Protein AF-A0A1I2PND2-F1 (afdb_monomer_lite)

Secondary structure (DSSP, 8-state):
-HHHHHHHHGGG-HHHHHHHHHTHHHHHHHTTHHHHHHHHHH-

Radius of gyration: 8.82 Å; chains: 1; bounding box: 20×17×15 Å

Sequence (43 aa):
MFAKLLKFTSKYGTKAVKWCWKHKWELLNASSAAYDIIKDLFG

pLDDT: mean 85.98, std 4.43, range [67.06, 91.69]

Foldseek 3Di:
DLVVLLVLQCVLPDVSNVVCVVCVVVLVVCPVCNNVVSVVVRD

Structure (mmCIF, N/CA/C/O backbone):
data_AF-A0A1I2PND2-F1
#
_entry.id   AF-A0A1I2PND2-F1
#
loop_
_atom_site.group_PDB
_atom_site.id
_atom_site.type_symbol
_atom_site.label_atom_id
_atom_site.label_alt_id
_atom_site.label_comp_id
_atom_site.label_asym_id
_atom_site.label_entity_id
_atom_site.label_seq_id
_atom_site.pdbx_PDB_ins_code
_atom_site.Cartn_x
_atom_site.Cartn_y
_atom_site.Cartn_z
_atom_site.occupancy
_atom_site.B_iso_or_equiv
_atom_site.auth_seq_id
_atom_site.auth_comp_id
_atom_site.auth_asym_id
_atom_site.auth_atom_id
_atom_site.pdbx_PDB_model_num
ATOM 1 N N . MET A 1 1 ? 14.859 2.156 2.573 1.00 67.06 1 MET A N 1
ATOM 2 C CA . MET A 1 1 ? 14.122 2.720 1.417 1.00 67.06 1 MET A CA 1
ATOM 3 C C . MET A 1 1 ? 12.615 2.457 1.507 1.00 67.06 1 MET A C 1
ATOM 5 O O . MET A 1 1 ? 11.858 3.417 1.500 1.00 67.0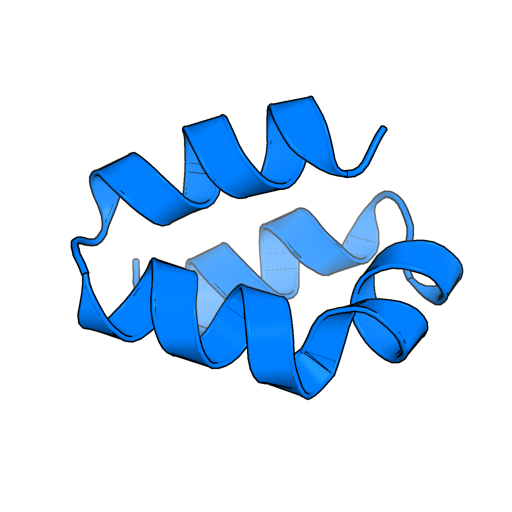6 1 MET A O 1
ATOM 9 N N . PHE A 1 2 ? 12.179 1.213 1.744 1.00 78.81 2 PHE A N 1
ATOM 10 C CA . PHE A 1 2 ? 10.755 0.851 1.898 1.00 78.81 2 PHE A CA 1
ATOM 11 C C . PHE A 1 2 ? 10.010 1.579 3.038 1.00 78.81 2 PHE A C 1
ATOM 13 O O . PHE A 1 2 ? 8.860 1.954 2.876 1.00 78.81 2 PHE A O 1
ATOM 20 N N . ALA A 1 3 ? 10.671 1.870 4.166 1.00 82.38 3 ALA A N 1
ATOM 21 C CA . ALA A 1 3 ? 10.055 2.620 5.270 1.00 82.38 3 ALA A CA 1
ATOM 22 C C . ALA A 1 3 ? 9.607 4.0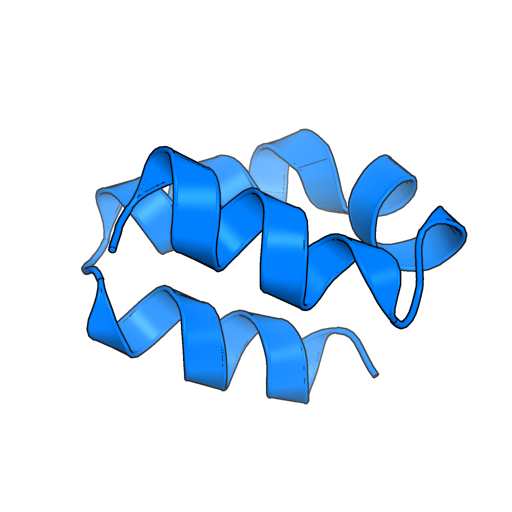47 4.878 1.00 82.38 3 ALA A C 1
ATOM 24 O O . ALA A 1 3 ? 8.583 4.525 5.359 1.00 82.38 3 ALA A O 1
ATOM 25 N N . LYS A 1 4 ? 10.341 4.724 3.976 1.00 85.81 4 LYS A N 1
ATOM 26 C CA . LYS A 1 4 ? 9.932 6.034 3.431 1.00 85.81 4 LYS A CA 1
ATOM 27 C C . LYS A 1 4 ? 8.704 5.891 2.529 1.00 85.81 4 LYS A C 1
ATOM 29 O O . LYS A 1 4 ? 7.792 6.706 2.609 1.00 85.81 4 LYS A O 1
ATOM 34 N N . LEU A 1 5 ? 8.670 4.815 1.746 1.00 84.38 5 LEU A N 1
ATOM 35 C CA . LEU A 1 5 ? 7.566 4.460 0.863 1.00 84.38 5 LEU A CA 1
ATOM 36 C C . LEU A 1 5 ? 6.287 4.144 1.647 1.00 84.38 5 LEU A C 1
ATOM 38 O O . LEU A 1 5 ? 5.225 4.641 1.298 1.00 84.38 5 LEU A O 1
ATOM 42 N N . LEU A 1 6 ? 6.410 3.410 2.757 1.00 85.19 6 LEU A N 1
ATOM 43 C CA . LEU A 1 6 ? 5.334 3.152 3.718 1.00 85.19 6 LEU A CA 1
ATOM 44 C C . LEU A 1 6 ? 4.810 4.440 4.349 1.00 85.19 6 LEU A C 1
ATOM 46 O O . LEU A 1 6 ? 3.607 4.648 4.428 1.00 85.19 6 LEU A O 1
ATOM 50 N N . LYS A 1 7 ? 5.708 5.341 4.764 1.00 88.88 7 LYS A N 1
ATOM 51 C CA . LYS A 1 7 ? 5.311 6.646 5.308 1.00 88.88 7 LYS A CA 1
ATOM 52 C C . LYS A 1 7 ? 4.566 7.493 4.269 1.00 88.88 7 LYS A C 1
ATOM 54 O O . LYS A 1 7 ? 3.657 8.234 4.634 1.00 88.88 7 LYS A O 1
ATOM 59 N N . PHE A 1 8 ? 4.939 7.372 2.994 1.00 86.88 8 PHE A N 1
ATOM 60 C CA . PHE A 1 8 ? 4.234 7.992 1.875 1.00 86.88 8 PHE A CA 1
ATOM 61 C C . PHE A 1 8 ? 2.862 7.342 1.645 1.00 86.88 8 PHE A C 1
ATOM 63 O O . PHE A 1 8 ? 1.861 8.053 1.629 1.00 86.88 8 PHE A O 1
ATOM 70 N N . THR A 1 9 ? 2.785 6.007 1.582 1.00 89.31 9 THR A N 1
ATOM 71 C CA . THR A 1 9 ? 1.511 5.284 1.398 1.00 89.31 9 THR A CA 1
ATOM 72 C C . THR A 1 9 ? 0.540 5.475 2.553 1.00 89.31 9 THR A C 1
ATOM 74 O O . THR A 1 9 ? -0.664 5.518 2.324 1.00 89.31 9 THR A O 1
ATOM 77 N N . SER A 1 10 ? 1.029 5.639 3.784 1.00 87.56 10 SER A N 1
ATOM 78 C CA . SER A 1 10 ? 0.180 5.878 4.957 1.00 87.56 10 SER A CA 1
ATOM 79 C C . SER A 1 10 ? -0.685 7.133 4.838 1.00 87.56 10 SER A C 1
ATOM 81 O O . SER A 1 10 ? -1.737 7.184 5.469 1.00 87.56 10 SER A O 1
ATOM 83 N N . LYS A 1 11 ? -0.300 8.121 4.015 1.00 89.38 11 LYS A N 1
ATOM 84 C CA . LYS A 1 11 ? -1.137 9.305 3.750 1.00 89.38 11 LYS A CA 1
ATOM 85 C C . LYS A 1 11 ? -2.430 8.966 3.002 1.00 89.38 11 LYS A C 1
ATOM 87 O O . LYS A 1 11 ? -3.419 9.663 3.174 1.00 89.38 11 LYS A O 1
ATOM 92 N N . TYR A 1 12 ? -2.427 7.884 2.227 1.00 86.94 12 TYR A N 1
ATOM 93 C CA . TYR A 1 12 ? -3.566 7.413 1.437 1.00 86.94 12 TYR A CA 1
ATOM 94 C C . TYR A 1 12 ? -4.439 6.388 2.185 1.00 86.94 12 TYR A C 1
ATOM 96 O O . TYR A 1 12 ? -5.404 5.847 1.646 1.00 86.94 12 TYR A O 1
ATOM 104 N N . GLY A 1 13 ? -4.107 6.104 3.448 1.00 87.94 13 GLY A N 1
ATOM 105 C CA . GLY A 1 13 ? -4.885 5.245 4.333 1.00 87.94 13 GLY A CA 1
ATOM 106 C C . GLY A 1 13 ? -4.484 3.769 4.326 1.00 87.94 13 GLY A C 1
ATOM 107 O O . GLY A 1 13 ? -3.571 3.306 3.638 1.00 87.94 13 GLY A O 1
ATOM 108 N N . THR A 1 14 ? -5.193 2.991 5.141 1.00 87.25 14 THR A N 1
ATOM 109 C CA . THR A 1 14 ? -4.827 1.609 5.492 1.00 87.25 14 THR A CA 1
ATOM 110 C C . THR A 1 14 ? -4.901 0.638 4.310 1.00 87.25 14 THR A C 1
ATOM 112 O O . THR A 1 14 ? -4.170 -0.352 4.276 1.00 87.25 14 THR A O 1
ATOM 115 N N . LYS A 1 15 ? -5.750 0.923 3.309 1.00 88.75 15 LYS A N 1
ATOM 116 C CA . LYS A 1 15 ? -5.842 0.134 2.067 1.00 88.75 15 LYS A CA 1
ATOM 117 C C . LYS A 1 15 ? -4.560 0.245 1.237 1.00 88.75 15 LYS A C 1
ATOM 119 O O . LYS A 1 15 ? -4.046 -0.780 0.793 1.00 88.75 15 LYS A O 1
ATOM 124 N N . ALA A 1 16 ? -4.013 1.454 1.110 1.00 87.19 16 ALA A N 1
ATOM 125 C CA . ALA A 1 16 ? -2.771 1.708 0.384 1.00 87.19 16 ALA A CA 1
ATOM 126 C C . ALA A 1 16 ? -1.569 1.048 1.063 1.00 87.19 16 ALA A C 1
ATOM 128 O O . ALA A 1 16 ? -0.749 0.412 0.406 1.00 87.19 16 ALA A O 1
ATOM 129 N N . VAL A 1 17 ? -1.518 1.094 2.396 1.00 88.38 17 VAL A N 1
ATOM 130 C CA . VAL A 1 17 ? -0.492 0.395 3.185 1.00 88.38 17 VAL A CA 1
ATOM 131 C C . VAL A 1 17 ? -0.565 -1.120 2.972 1.00 88.38 17 VAL A C 1
ATOM 133 O O . VAL A 1 17 ? 0.461 -1.756 2.730 1.00 88.38 17 VAL A O 1
ATOM 136 N N . LYS A 1 18 ? -1.766 -1.714 3.008 1.00 91.31 18 LYS A N 1
ATOM 137 C CA . LYS A 1 18 ? -1.947 -3.158 2.776 1.00 91.31 18 LYS A CA 1
ATOM 138 C C . LYS A 1 18 ? -1.538 -3.564 1.357 1.00 91.31 18 LYS A C 1
ATOM 140 O O . LYS A 1 18 ? -0.891 -4.595 1.181 1.00 91.31 18 LYS A O 1
ATOM 145 N N . TRP A 1 19 ? -1.875 -2.744 0.362 1.00 89.81 19 TRP A N 1
ATOM 146 C CA . TRP A 1 19 ? -1.451 -2.941 -1.023 1.00 89.81 19 TRP A CA 1
ATOM 147 C C . TRP A 1 19 ? 0.078 -2.849 -1.165 1.00 89.81 19 TRP A C 1
ATOM 149 O O . TRP A 1 19 ? 0.703 -3.749 -1.721 1.00 89.81 19 TRP A O 1
ATOM 159 N N . CYS A 1 20 ? 0.702 -1.846 -0.543 1.00 89.31 20 CYS A N 1
ATOM 160 C CA . CYS A 1 20 ? 2.153 -1.658 -0.527 1.00 89.31 20 CYS A CA 1
ATOM 161 C C . CYS A 1 20 ? 2.903 -2.847 0.091 1.00 89.31 20 CYS A C 1
ATOM 163 O O . CYS A 1 20 ? 3.970 -3.228 -0.386 1.00 89.31 20 CYS A O 1
ATOM 165 N N . TRP A 1 21 ? 2.350 -3.454 1.146 1.00 89.31 21 TRP A N 1
ATOM 166 C CA . TRP A 1 21 ? 2.902 -4.671 1.746 1.00 89.31 21 TRP A CA 1
ATOM 167 C C . TRP A 1 21 ? 2.770 -5.891 0.834 1.00 89.31 21 TRP A C 1
ATOM 169 O O . TRP A 1 21 ? 3.699 -6.696 0.767 1.00 89.31 21 TRP A O 1
ATOM 179 N N . LYS A 1 22 ? 1.653 -6.013 0.109 1.00 91.69 22 LYS A N 1
ATOM 180 C CA . LYS A 1 22 ? 1.428 -7.099 -0.854 1.00 91.69 22 LYS A CA 1
ATOM 181 C C . LYS A 1 22 ? 2.408 -7.030 -2.033 1.00 91.69 22 LYS A C 1
ATOM 1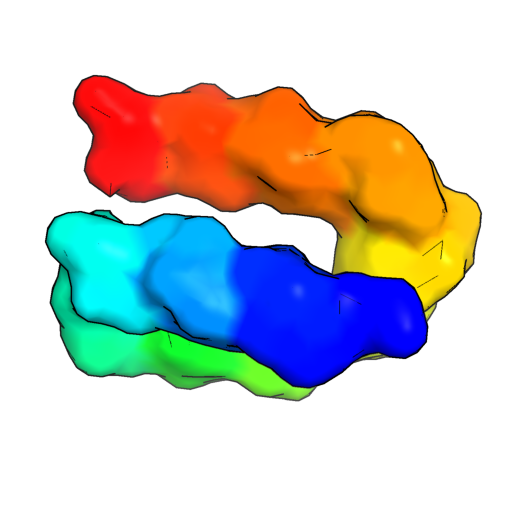83 O O . LYS A 1 22 ? 2.928 -8.061 -2.440 1.00 91.69 22 LYS A O 1
ATOM 188 N N . HIS A 1 23 ? 2.715 -5.824 -2.509 1.00 90.00 23 HIS A N 1
ATOM 189 C CA . HIS A 1 23 ? 3.617 -5.567 -3.642 1.00 90.00 23 HIS A CA 1
ATOM 190 C C . HIS A 1 23 ? 5.038 -5.154 -3.211 1.00 90.00 23 HIS A C 1
ATOM 192 O O . HIS A 1 23 ? 5.790 -4.547 -3.972 1.00 90.00 23 HIS A O 1
ATOM 198 N N . LYS A 1 24 ? 5.439 -5.489 -1.975 1.00 84.19 24 LYS A N 1
ATOM 199 C CA . LYS A 1 24 ? 6.700 -5.046 -1.357 1.00 84.19 24 LYS A CA 1
ATOM 200 C C . LYS A 1 24 ? 7.935 -5.289 -2.230 1.00 84.19 24 LYS A C 1
ATOM 202 O O . LYS A 1 24 ? 8.790 -4.412 -2.319 1.00 84.19 24 LYS A O 1
ATOM 207 N N . TRP A 1 25 ? 8.047 -6.467 -2.838 1.00 86.94 25 TRP A N 1
ATOM 208 C CA . TRP A 1 25 ? 9.214 -6.848 -3.642 1.00 86.94 25 TRP A CA 1
ATOM 209 C C . TRP A 1 25 ? 9.279 -6.094 -4.970 1.00 86.94 25 TRP A C 1
ATOM 211 O O . TRP A 1 25 ? 10.350 -5.638 -5.358 1.00 86.94 25 TRP A O 1
ATOM 221 N N . GLU A 1 26 ? 8.131 -5.883 -5.613 1.00 86.62 26 GLU A N 1
ATOM 222 C CA . GLU A 1 26 ? 8.032 -5.103 -6.848 1.00 86.62 26 GLU A CA 1
ATOM 223 C C . GLU A 1 26 ? 8.383 -3.637 -6.596 1.00 86.62 26 GLU A C 1
ATOM 225 O O . GLU A 1 26 ? 9.173 -3.054 -7.330 1.00 86.62 26 GLU A O 1
ATOM 230 N N . LEU A 1 27 ? 7.888 -3.064 -5.495 1.00 85.44 27 LEU A N 1
ATOM 231 C CA . LEU A 1 27 ? 8.181 -1.681 -5.109 1.00 85.44 27 LEU A CA 1
ATOM 232 C C . LEU A 1 27 ? 9.643 -1.490 -4.681 1.00 85.44 27 LEU A C 1
ATOM 234 O O . LEU A 1 27 ? 10.229 -0.437 -4.927 1.00 85.44 27 LEU A O 1
ATOM 238 N N . LEU A 1 28 ? 10.252 -2.501 -4.054 1.00 84.06 28 LEU A N 1
ATOM 239 C CA . LE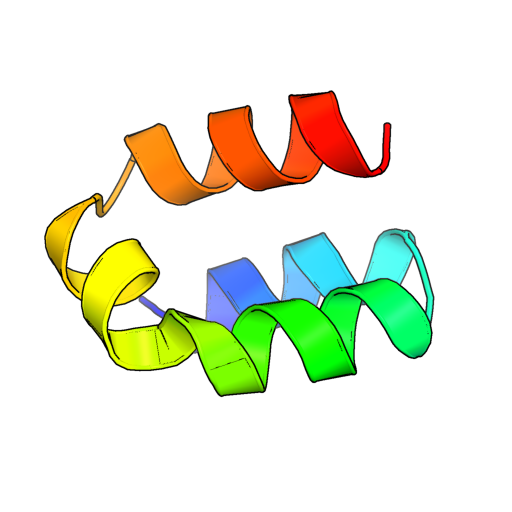U A 1 28 ? 11.683 -2.496 -3.745 1.00 84.06 28 LEU A CA 1
ATOM 240 C C . LEU A 1 28 ? 12.539 -2.522 -5.015 1.00 84.06 28 LEU A C 1
ATOM 242 O O . LEU A 1 28 ? 13.551 -1.827 -5.055 1.00 84.06 28 LEU A O 1
ATOM 246 N N . ASN A 1 29 ? 12.121 -3.274 -6.037 1.00 87.38 29 ASN A N 1
ATOM 247 C CA . ASN A 1 29 ? 12.817 -3.340 -7.321 1.00 87.38 29 ASN A CA 1
ATOM 248 C C . ASN A 1 29 ? 12.596 -2.070 -8.165 1.00 87.38 29 ASN A C 1
ATOM 250 O O . ASN A 1 29 ? 13.510 -1.578 -8.817 1.00 87.38 29 ASN A O 1
ATOM 254 N N . ALA A 1 30 ? 11.393 -1.494 -8.098 1.00 83.69 30 ALA A N 1
ATOM 255 C CA . ALA A 1 30 ? 11.007 -0.280 -8.816 1.00 83.69 30 ALA A CA 1
ATOM 256 C C . ALA A 1 30 ? 11.621 1.006 -8.230 1.00 83.69 30 ALA A C 1
ATOM 258 O O . ALA A 1 30 ? 11.673 2.027 -8.914 1.00 83.69 30 ALA A O 1
ATOM 259 N N . SER A 1 31 ? 12.104 0.972 -6.982 1.00 80.00 31 SER A N 1
ATOM 260 C CA . SER A 1 31 ? 12.840 2.054 -6.315 1.00 80.00 31 SER A CA 1
ATOM 261 C C . SER A 1 31 ? 12.152 3.431 -6.425 1.00 80.00 31 SER A C 1
ATOM 263 O O . SER A 1 31 ? 11.238 3.707 -5.649 1.00 80.00 31 SER A O 1
ATOM 265 N N . SER A 1 32 ? 12.530 4.295 -7.376 1.00 79.56 32 SER A N 1
ATOM 266 C CA . SER A 1 32 ? 11.878 5.600 -7.594 1.00 79.56 32 SER A CA 1
ATOM 267 C C . SER A 1 32 ? 10.483 5.495 -8.219 1.00 79.56 32 SER A C 1
ATOM 269 O O . SER A 1 32 ? 9.596 6.252 -7.832 1.00 79.56 32 SER A O 1
ATOM 271 N N . ALA A 1 33 ? 10.251 4.535 -9.120 1.00 86.50 33 ALA A N 1
ATOM 272 C CA . ALA A 1 33 ? 8.961 4.372 -9.801 1.00 86.50 33 ALA A CA 1
ATOM 273 C C . ALA A 1 33 ? 7.841 3.914 -8.850 1.00 86.50 33 ALA A C 1
ATOM 275 O O . ALA A 1 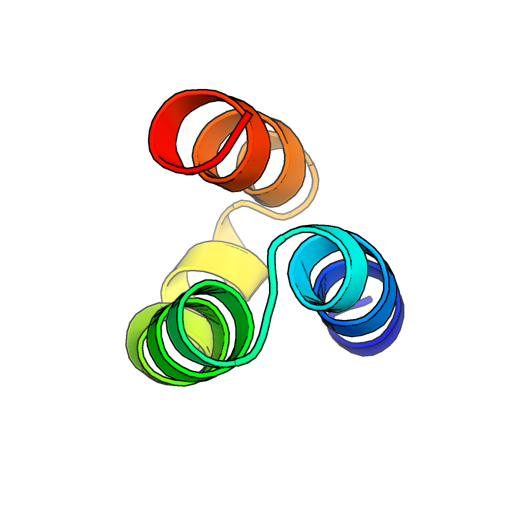33 ? 6.663 4.128 -9.111 1.00 86.50 33 ALA A O 1
ATOM 276 N N . ALA A 1 34 ? 8.201 3.343 -7.700 1.00 87.50 34 ALA A N 1
ATOM 277 C CA . ALA A 1 34 ? 7.247 2.937 -6.680 1.00 87.50 34 ALA A CA 1
ATOM 278 C C . ALA A 1 34 ? 6.411 4.115 -6.138 1.00 87.50 34 ALA A C 1
ATOM 280 O O . ALA A 1 34 ? 5.231 3.934 -5.844 1.00 87.50 34 ALA A O 1
ATOM 281 N N . TYR A 1 35 ? 6.986 5.321 -6.034 1.00 85.62 35 TYR A N 1
ATOM 282 C CA . TYR A 1 35 ? 6.244 6.508 -5.589 1.00 85.62 35 TYR A CA 1
ATOM 283 C C . TYR A 1 35 ? 5.219 6.973 -6.628 1.00 85.62 35 TYR A C 1
ATOM 285 O O . TYR A 1 35 ? 4.110 7.334 -6.240 1.00 85.62 35 TYR A O 1
ATOM 293 N N . ASP A 1 36 ? 5.571 6.921 -7.915 1.00 88.69 36 ASP A N 1
ATOM 294 C CA . ASP A 1 36 ? 4.663 7.241 -9.023 1.00 88.69 36 ASP A CA 1
ATOM 295 C C . ASP A 1 36 ? 3.504 6.248 -9.093 1.00 88.69 36 ASP A C 1
ATOM 297 O O . ASP A 1 36 ? 2.354 6.667 -9.106 1.00 88.69 36 ASP A O 1
ATOM 301 N N . ILE A 1 37 ? 3.784 4.944 -9.002 1.00 88.25 37 ILE A N 1
ATOM 302 C CA . ILE A 1 37 ? 2.748 3.897 -8.996 1.00 88.25 37 ILE A CA 1
ATOM 303 C C . ILE A 1 37 ? 1.761 4.104 -7.841 1.00 88.25 37 ILE A C 1
ATOM 305 O O . ILE A 1 37 ? 0.550 4.014 -8.016 1.00 88.25 37 ILE A O 1
ATOM 309 N N . ILE A 1 38 ? 2.265 4.392 -6.638 1.00 86.94 38 ILE A N 1
ATOM 310 C CA . ILE A 1 38 ? 1.401 4.648 -5.479 1.00 86.94 38 ILE A CA 1
ATOM 311 C C . ILE A 1 38 ? 0.563 5.909 -5.686 1.00 86.94 38 ILE A C 1
ATOM 313 O O . ILE A 1 38 ? -0.603 5.930 -5.300 1.00 86.94 38 ILE A O 1
ATOM 317 N N . LYS A 1 39 ? 1.157 6.961 -6.251 1.00 87.88 39 LYS A N 1
ATOM 318 C CA . LYS A 1 39 ? 0.466 8.222 -6.503 1.00 87.88 39 LYS A CA 1
ATOM 319 C C . LYS A 1 39 ? -0.609 8.070 -7.582 1.00 87.88 39 LYS A C 1
ATOM 321 O O . LYS A 1 39 ? -1.663 8.654 -7.413 1.00 87.88 39 LYS A O 1
ATOM 326 N N . ASP A 1 40 ? -0.364 7.285 -8.625 1.00 88.94 40 ASP A N 1
ATOM 327 C CA . ASP A 1 40 ? -1.328 6.988 -9.694 1.00 88.94 40 ASP A CA 1
ATOM 328 C C . ASP A 1 40 ? -2.512 6.144 -9.194 1.00 88.94 40 ASP A C 1
ATOM 330 O O . ASP A 1 40 ? -3.661 6.390 -9.543 1.00 88.94 40 ASP A O 1
ATOM 334 N N . LEU A 1 41 ? -2.248 5.180 -8.307 1.00 86.75 41 LEU A N 1
ATOM 335 C CA . LEU A 1 41 ? -3.286 4.291 -7.778 1.00 86.75 41 LEU A CA 1
ATOM 336 C C . LEU A 1 41 ? -4.142 4.910 -6.668 1.00 86.75 41 LEU A C 1
ATOM 338 O O . LEU A 1 41 ? -5.294 4.507 -6.492 1.00 86.75 41 LEU A O 1
ATOM 342 N N . PHE A 1 42 ? -3.560 5.788 -5.848 1.00 83.62 42 PHE A N 1
ATOM 343 C CA . PHE A 1 42 ? -4.195 6.273 -4.618 1.00 83.62 42 PHE A CA 1
ATOM 344 C C . PHE A 1 42 ? -4.310 7.798 -4.499 1.00 83.62 42 PHE A C 1
ATOM 346 O O . PHE A 1 42 ? -5.031 8.253 -3.607 1.00 83.62 42 PHE A O 1
ATOM 353 N N . GLY A 1 43 ? -3.574 8.569 -5.303 1.00 74.88 43 GLY A N 1
ATOM 354 C CA . GLY A 1 43 ? -3.672 10.033 -5.363 1.00 74.88 43 GLY A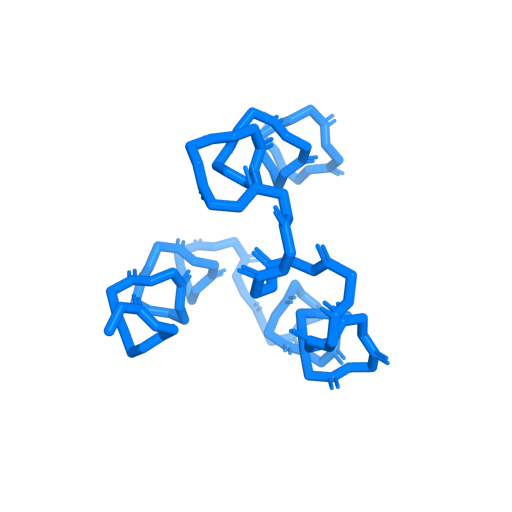 CA 1
ATOM 355 C C . GLY A 1 43 ? -4.766 10.504 -6.297 1.00 74.88 43 GLY A C 1
ATOM 356 O O . GLY A 1 43 ? -5.238 11.631 -6.036 1.00 74.88 43 GLY A O 1
#